Protein 9MRF (pdb70)

Foldseek 3Di:
DVVVVVVVVVVVVVVVVVVVVVVVVVVVVVD/DVVVVVVVVVVVVVVVVVVVVVVVVVVVVVD

Secondary structure (DSSP, 8-state):
-HHHHHHHHHHHHHHHHHHHHHHHHHHHHT-/-HHHHHHHHHHHHHHHHHHHHHHHHHHHHT-

Structure (mmCIF, 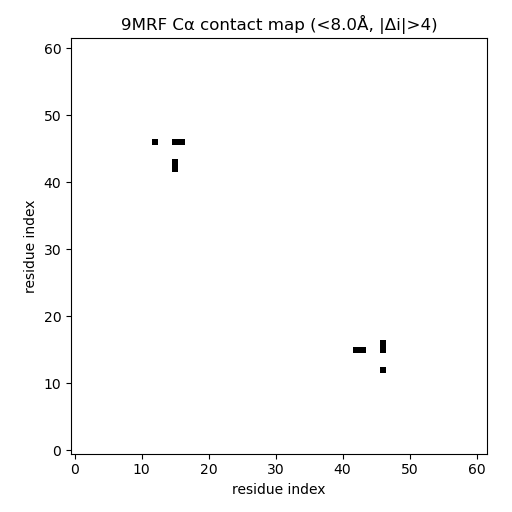N/CA/C/O backbone):
data_9MRF
#
_entry.id   9MRF
#
_cell.length_a   39.599
_cell.length_b   48.745
_cell.length_c   29.756
_cell.angle_alpha   90.000
_cell.angle_beta   90.000
_cell.angle_gamma   90.000
#
_symmetry.space_group_name_H-M   'P 2 2 21'
#
loop_
_entity.id
_entity.type
_entity.pdbx_description
1 polymer ApolarResidue_denovo_design_46727_KFYK
2 non-polymer DI(HYDROXYETHYL)ETHER
3 water water
#
loop_
_atom_site.group_PDB
_atom_site.id
_atom_site.type_symbol
_atom_site.label_atom_id
_atom_site.label_alt_id
_atom_site.label_comp_id
_atom_site.label_asym_id
_atom_site.label_entity_id
_atom_site.label_seq_id
_atom_site.pdbx_PDB_ins_code
_atom_site.Cartn_x
_atom_site.Cartn_y
_atom_site.Cartn_z
_atom_site.occupancy
_atom_site.B_iso_or_equiv
_atom_site.auth_seq_id
_atom_site.auth_comp_id
_atom_site.auth_asym_id
_atom_site.auth_atom_id
_atom_site.pdbx_PDB_model_num
ATOM 1 N N . SER A 1 1 ? -19.47100 7.36500 11.56800 1.000 25.04000 -3 SER A N 1
ATOM 2 C CA . SER A 1 1 ? -19.03400 7.48400 12.97500 1.000 25.33000 -3 SER A CA 1
ATOM 3 C C . SER A 1 1 ? -17.65200 8.11200 12.99900 1.000 27.65000 -3 SER A C 1
ATOM 4 O O . SER A 1 1 ? -16.97100 8.19300 11.96600 1.000 21.58000 -3 SER A O 1
ATOM 7 N N . ALA A 1 2 ? -17.23800 8.56500 14.17500 1.000 26.97000 -2 ALA A N 1
ATOM 8 C CA . ALA A 1 2 ? -15.89600 9.10700 14.31000 1.000 27.31000 -2 ALA A CA 1
ATOM 9 C C . ALA A 1 2 ? -14.86400 8.05500 13.93800 1.000 25.38000 -2 ALA A C 1
ATOM 10 O O . ALA A 1 2 ? -13.84200 8.35300 13.29600 1.000 24.00000 -2 ALA A O 1
ATOM 12 N N . ALA A 1 3 ? -15.11900 6.81100 14.32700 1.000 25.24000 -1 ALA A N 1
ATOM 13 C CA . ALA A 1 3 ? -14.18200 5.75700 14.01000 1.000 27.09000 -1 ALA A CA 1
ATOM 14 C C . ALA A 1 3 ? -14.12200 5.52800 12.51000 1.000 26.04000 -1 ALA A C 1
ATOM 15 O O . ALA A 1 3 ? -13.03700 5.45500 11.93400 1.000 22.13000 -1 ALA A O 1
ATOM 17 N N . SER A 1 4 ? -15.28900 5.42900 11.85200 1.000 28.04000 0 SER A N 1
ATOM 18 C CA . SER A 1 4 ? -15.30500 5.11800 10.42700 1.000 23.19000 0 SER A CA 1
ATOM 19 C C . SER A 1 4 ? -14.77300 6.28800 9.60600 1.000 22.02000 0 SER A C 1
ATOM 20 O O . SER A 1 4 ? -14.15000 6.08000 8.54700 1.000 25.37000 0 SER A O 1
ATOM 23 N N . ASP A 1 5 ? -14.98800 7.51800 10.08800 1.000 20.15000 1 ASP A N 1
ATOM 24 C CA . ASP A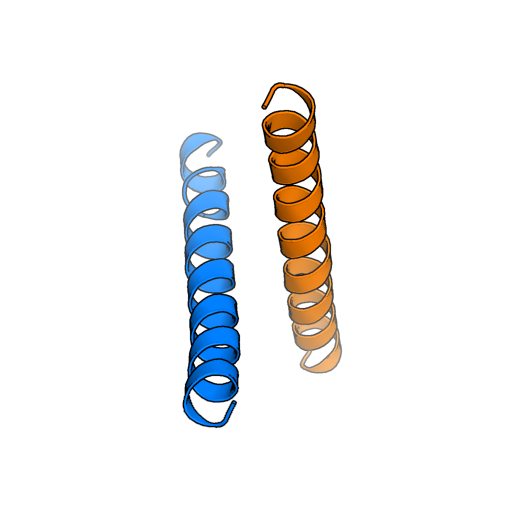 1 5 ? -14.40200 8.68100 9.43100 1.000 22.35000 1 ASP A CA 1
ATOM 25 C C . ASP A 1 5 ? -12.88300 8.63800 9.52200 1.000 21.19000 1 ASP A C 1
ATOM 26 O O . ASP A 1 5 ? -12.19100 8.98700 8.56300 1.000 17.84000 1 ASP A O 1
ATOM 31 N N . LEU A 1 6 ? -12.35200 8.21000 10.67100 1.000 18.86000 2 LEU A N 1
ATOM 32 C CA . LEU A 1 6 ? -10.90100 8.08700 10.83700 1.000 18.49000 2 LEU A CA 1
ATOM 33 C C . LEU A 1 6 ? -10.32500 7.00400 9.92700 1.000 17.02000 2 LEU A C 1
ATOM 34 O O . LEU A 1 6 ? -9.31000 7.22100 9.25500 1.000 17.25000 2 LEU A O 1
ATOM 39 N N . ASP A 1 7 ? -10.94900 5.83300 9.91000 1.000 16.17000 3 ASP A N 1
ATOM 40 C CA A ASP A 1 7 ? -10.49600 4.77500 9.00400 0.530 22.01000 3 ASP A CA 1
ATOM 41 C CA B ASP A 1 7 ? -10.49200 4.77400 9.00600 0.470 21.72000 3 ASP A CA 1
ATOM 42 C C . ASP A 1 7 ? -10.42800 5.27000 7.55600 1.000 17.93000 3 ASP A C 1
ATOM 43 O O . ASP A 1 7 ? -9.44600 4.99200 6.85100 1.000 20.51000 3 ASP A O 1
ATOM 52 N N . GLU A 1 8 ? -11.44200 5.97200 7.11000 1.000 19.60000 4 GLU A N 1
ATOM 53 C CA . GLU A 1 8 ? -11.44800 6.49300 5.75200 1.000 22.34000 4 GLU A CA 1
ATOM 54 C C . GLU A 1 8 ? -10.29100 7.46100 5.54800 1.000 17.46000 4 GLU A C 1
ATOM 55 O O . GLU A 1 8 ? -9.59000 7.40100 4.53300 1.000 17.30000 4 GLU A O 1
ATOM 61 N N . LEU A 1 9 ? -10.08600 8.37700 6.49600 1.000 17.55000 5 LEU A N 1
ATOM 62 C CA . LEU A 1 9 ? -8.97500 9.31300 6.35700 1.000 15.72000 5 LEU A CA 1
ATOM 63 C C . LEU A 1 9 ? -7.66100 8.56800 6.19100 1.000 15.20000 5 LEU A C 1
ATOM 64 O O . LEU A 1 9 ? -6.84300 8.90300 5.32000 1.000 14.11000 5 LEU A O 1
ATOM 69 N N . LEU A 1 10 ? -7.42500 7.55800 7.03500 1.000 15.50000 6 LEU A N 1
ATOM 70 C CA . LEU A 1 10 ? -6.13200 6.87900 7.01300 1.000 13.95000 6 LEU A CA 1
ATOM 71 C C . LEU A 1 10 ? -5.94800 6.08900 5.71400 1.000 16.30000 6 LEU A C 1
ATOM 72 O O . LEU A 1 10 ? -4.84400 6.07100 5.15100 1.000 16.95000 6 LEU A O 1
ATOM 77 N N . TRP A 1 11 ? -7.01700 5.43200 5.21200 1.000 14.71000 7 TRP A N 1
ATOM 78 C CA . TRP A 1 11 ? -6.90900 4.68000 3.94900 1.000 16.80000 7 TRP A CA 1
ATOM 79 C C . TRP A 1 11 ? -6.62200 5.61300 2.77100 1.000 16.03000 7 TRP A C 1
ATOM 80 O O . TRP A 1 11 ? -5.72000 5.34900 1.95500 1.000 14.52000 7 TRP A O 1
ATOM 91 N N . VAL A 1 12 ? -7.31800 6.75500 2.71900 1.000 16.38000 8 VAL A N 1
ATOM 92 C CA . VAL A 1 12 ? -7.09000 7.72300 1.64400 1.000 14.87000 8 VAL A CA 1
ATOM 93 C C . VAL A 1 12 ? -5.65300 8.23100 1.68000 1.000 16.80000 8 VAL A C 1
ATOM 94 O O . VAL A 1 12 ? -4.98800 8.33400 0.64100 1.000 14.26000 8 VAL A O 1
ATOM 98 N N . ILE A 1 13 ? -5.14600 8.55100 2.87200 1.000 12.88000 9 ILE A N 1
ATOM 99 C CA . ILE A 1 13 ? -3.76700 9.03400 2.98600 1.000 15.17000 9 ILE A CA 1
ATOM 100 C C . ILE A 1 13 ? -2.77600 7.95500 2.56700 1.000 15.33000 9 ILE A C 1
ATOM 101 O O . ILE A 1 13 ? -1.80200 8.22900 1.86000 1.000 14.98000 9 ILE A O 1
ATOM 106 N N . ALA A 1 14 ? -2.98200 6.73100 3.06400 1.000 12.28000 10 ALA A N 1
ATOM 107 C CA . ALA A 1 14 ? -2.08300 5.61900 2.77600 1.000 15.48000 10 ALA A CA 1
ATOM 108 C C . ALA A 1 14 ? -1.99500 5.37000 1.27700 1.000 13.77000 10 ALA A C 1
ATOM 109 O O . ALA A 1 14 ? -0.90100 5.17500 0.72800 1.000 16.04000 10 ALA A O 1
ATOM 111 N N . VAL A 1 15 ? -3.13900 5.37900 0.59200 1.000 13.46000 11 VAL A N 1
ATOM 112 C CA . VAL A 1 15 ? -3.14000 5.12100 -0.84500 1.000 14.77000 11 VAL A CA 1
ATOM 113 C C . VAL A 1 15 ? -2.53500 6.30200 -1.59300 1.000 14.40000 11 VAL A C 1
ATOM 114 O O . VAL A 1 15 ? -1.71300 6.12700 -2.51100 1.000 14.74000 11 VAL A O 1
ATOM 118 N N . THR A 1 16 ? -2.78400 7.51400 -1.11300 1.000 14.60000 12 THR A N 1
ATOM 119 C CA . THR A 1 16 ? -2.17800 8.68200 -1.75400 1.000 15.85000 12 THR A CA 1
ATOM 120 C C . THR A 1 16 ? -0.66000 8.61400 -1.67100 1.000 15.24000 12 THR A C 1
ATOM 121 O O . THR A 1 16 ? 0.04400 8.84600 -2.66800 1.000 18.04000 12 THR A O 1
ATOM 125 N N . ILE A 1 17 ? -0.14200 8.25700 -0.50000 1.000 13.55000 13 ILE A N 1
ATOM 126 C CA . ILE A 1 17 ? 1.29800 8.10700 -0.34200 1.000 13.40000 13 ILE A CA 1
ATOM 127 C C . ILE A 1 17 ? 1.82500 7.01400 -1.24900 1.000 14.03000 13 ILE A C 1
ATOM 128 O O . ILE A 1 17 ? 2.87900 7.16500 -1.88000 1.000 17.56000 13 ILE A O 1
ATOM 133 N N . PHE A 1 18 ? 1.12500 5.88500 -1.31700 1.000 15.42000 14 PHE A N 1
ATOM 134 C CA . PHE A 1 18 ? 1.60200 4.80900 -2.17400 1.000 18.59000 14 PHE A CA 1
ATOM 135 C C . PHE A 1 18 ? 1.71300 5.27300 -3.62100 1.000 15.56000 14 PHE A C 1
ATOM 136 O O . PHE A 1 18 ? 2.72000 5.01000 -4.28700 1.000 18.14000 14 PHE A O 1
ATOM 144 N N . GLY A 1 19 ? 0.68900 5.96200 -4.12500 1.000 15.35000 15 GLY A N 1
ATOM 145 C CA . GLY A 1 19 ? 0.72200 6.40100 -5.51200 1.000 19.14000 15 GLY A CA 1
ATOM 146 C C . GLY A 1 19 ? 1.86900 7.35800 -5.74900 1.000 15.64000 15 GLY A C 1
ATOM 147 O O . GLY A 1 19 ? 2.57100 7.28100 -6.76200 1.000 15.87000 15 GLY A O 1
ATOM 148 N N . LEU A 1 20 ? 2.09000 8.26200 -4.79400 1.000 15.32000 16 LEU A N 1
ATOM 149 C CA . LEU A 1 20 ? 3.18900 9.20300 -4.92900 1.000 14.62000 16 LEU A CA 1
ATOM 150 C C . LEU A 1 20 ? 4.52800 8.48100 -4.86500 1.000 18.70000 16 LEU A C 1
ATOM 151 O O . LEU A 1 20 ? 5.44900 8.82100 -5.61200 1.000 18.56000 16 LEU A O 1
ATOM 156 N N . VAL A 1 21 ? 4.66000 7.46900 -4.00200 1.000 13.86000 17 VAL A N 1
ATOM 157 C CA . VAL A 1 21 ? 5.92200 6.73100 -3.94000 1.000 17.66000 17 VAL A CA 1
ATOM 158 C C . VAL A 1 21 ? 6.18800 6.00600 -5.25000 1.000 17.92000 17 VAL A C 1
ATOM 159 O O . VAL A 1 21 ? 7.33600 5.92000 -5.70400 1.000 18.79000 17 VAL A O 1
ATOM 163 N N . LEU A 1 22 ? 5.13600 5.45200 -5.85800 1.000 15.66000 18 LEU A N 1
ATOM 164 C CA . LEU A 1 22 ? 5.26600 4.78700 -7.14600 1.000 21.20000 18 LEU A CA 1
ATOM 165 C C . LEU A 1 22 ? 5.83100 5.74100 -8.18100 1.000 18.31000 18 LEU A C 1
ATOM 166 O O . LEU A 1 22 ? 6.68300 5.36100 -8.99600 1.000 18.75000 18 LEU A O 1
ATOM 171 N N . ILE A 1 23 ? 5.35100 6.98300 -8.19300 1.000 15.33000 19 ILE A N 1
ATOM 172 C CA . ILE A 1 23 ? 5.81700 7.99200 -9.18500 1.000 14.21000 19 ILE A CA 1
ATOM 173 C C . ILE A 1 23 ? 7.27800 8.32200 -8.85000 1.000 22.65000 19 ILE A C 1
ATOM 174 O O . ILE A 1 23 ? 8.07400 8.48400 -9.75300 1.000 15.64000 19 ILE A O 1
ATOM 179 N N . ALA A 1 24 ? 7.60700 8.47400 -7.58000 1.000 27.47000 20 ALA A N 1
ATOM 180 C CA . ALA A 1 24 ? 8.97500 8.73800 -7.19000 1.000 23.05000 20 ALA A CA 1
ATOM 181 C C . ALA A 1 24 ? 9.86800 7.57500 -7.58800 1.000 19.96000 20 ALA A C 1
ATOM 182 O O . ALA A 1 24 ? 11.03400 7.78300 -7.94100 1.000 20.50000 20 ALA A O 1
ATOM 184 N N . SER A 1 25 ? 9.32900 6.34700 -7.54200 1.000 14.87000 21 SER A N 1
ATOM 185 C CA . SER A 1 25 ? 10.12900 5.16300 -7.84300 1.000 18.98000 21 SER A CA 1
ATOM 186 C C . SER A 1 25 ? 10.49800 5.09600 -9.32000 1.000 19.67000 21 SER A C 1
ATOM 187 O O . SER A 1 25 ? 11.62700 4.74500 -9.67900 1.000 20.81000 21 SER A O 1
ATOM 190 N N . ILE A 1 26 ? 9.53300 5.39800 -10.19000 1.000 18.87000 22 ILE A N 1
ATOM 191 C CA . ILE A 1 26 ? 9.77200 5.31800 -11.65700 1.000 22.64000 22 ILE A CA 1
ATOM 192 C C . ILE A 1 26 ? 10.81100 6.39100 -12.00300 1.000 22.98000 22 ILE A C 1
ATOM 193 O O . ILE A 1 26 ? 11.71700 6.07400 -12.77400 1.000 24.76000 22 ILE A O 1
ATOM 198 N N . LEU A 1 27 ? 10.70400 7.58400 -11.40600 1.000 21.10000 23 LEU A N 1
ATOM 199 C CA . LEU A 1 27 ? 11.69000 8.62400 -11.67500 1.000 21.03000 23 LEU A CA 1
ATOM 200 C C . LEU A 1 27 ? 13.06600 8.18700 -11.18100 1.000 22.96000 23 LEU A C 1
ATOM 201 O O . LEU A 1 27 ? 14.07300 8.40300 -11.85900 1.000 22.97000 23 LEU A O 1
ATOM 206 N N . LYS A 1 28 ? 13.14700 7.52100 -10.03600 1.000 21.19000 24 LYS A N 1
ATOM 207 C CA . LYS A 1 28 ? 14.45300 7.03600 -9.51600 1.000 23.66000 24 LYS A CA 1
ATOM 208 C C . LYS A 1 28 ? 15.10600 6.00800 -10.47600 1.000 23.06000 24 LYS A C 1
ATOM 209 O O . LYS A 1 28 ? 16.32200 6.06200 -10.62200 1.000 23.29000 24 LYS A O 1
ATOM 211 N N . PHE A 1 29 ? 14.31700 5.15400 -11.13300 1.000 24.33000 25 PHE A N 1
ATOM 212 C CA . PHE A 1 29 ? 14.85800 4.08400 -12.02600 1.000 27.75000 25 PHE A CA 1
ATOM 213 C C . PHE A 1 29 ? 15.64300 4.68000 -13.20500 1.000 26.62000 25 PHE A C 1
ATOM 214 O O . PHE A 1 29 ? 16.53200 3.98000 -13.69600 1.000 27.65000 25 PHE A O 1
ATOM 217 N N . TYR A 1 30 ? 15.36500 5.92800 -13.58800 1.000 25.53000 26 TYR A N 1
ATOM 218 C CA . TYR A 1 30 ? 16.01600 6.55100 -14.78100 1.000 28.46000 26 TYR A CA 1
ATOM 219 C C . TYR A 1 30 ? 17.11800 7.55000 -14.39300 1.000 25.73000 26 TYR A C 1
ATOM 220 O O . TYR A 1 30 ? 17.71200 8.13400 -15.29800 1.000 25.72000 26 TYR A O 1
ATOM 229 N N . LYS A 1 31 ? 17.40200 7.71200 -13.09900 1.000 26.93000 27 LYS A N 1
ATOM 230 C CA . LYS A 1 31 ? 18.36500 8.7580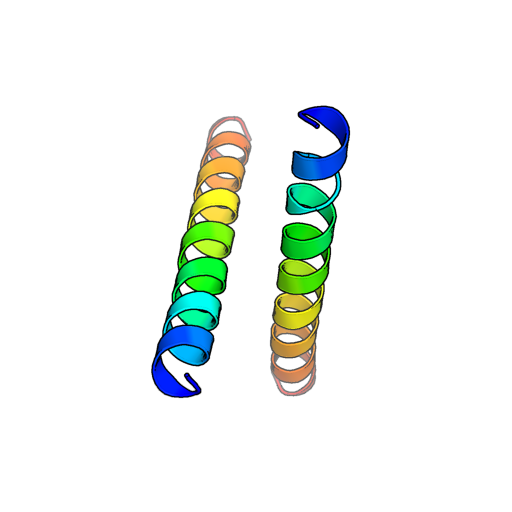0 -12.66000 1.000 26.65000 27 LYS A CA 1
ATOM 231 C C . LYS A 1 31 ? 19.81300 8.32200 -12.94400 1.000 28.20000 27 LYS A C 1
ATOM 232 O O . LYS A 1 31 ? 20.64100 9.15600 -13.22400 1.000 29.31000 27 LYS A O 1
ATOM 235 N N . SER B 1 1 ? -19.00500 15.84700 -10.10900 1.000 28.45000 -3 SER B N 1
ATOM 236 C CA . SER B 1 1 ? -18.62100 16.04000 -11.53700 1.000 29.67000 -3 SER B CA 1
ATOM 237 C C . SER B 1 1 ? -17.16900 15.65700 -11.77400 1.000 32.19000 -3 SER B C 1
ATOM 238 O O . SER B 1 1 ? -16.39900 15.53900 -10.81900 1.000 28.17000 -3 SER B O 1
ATOM 241 N N . ALA B 1 2 ? -16.77700 15.47400 -13.03700 1.000 27.02000 -2 ALA B N 1
ATOM 242 C CA . ALA B 1 2 ? -15.38700 15.14200 -13.31600 1.000 27.87000 -2 ALA B CA 1
ATOM 243 C C . ALA B 1 2 ? -14.45600 16.23800 -12.81200 1.000 29.41000 -2 ALA B C 1
ATOM 244 O O . ALA B 1 2 ? -13.36800 15.95300 -12.28700 1.000 25.93000 -2 ALA B O 1
ATOM 246 N N . ALA B 1 3 ? -14.86400 17.49600 -12.99000 1.000 22.89000 -1 ALA B N 1
ATOM 247 C CA . ALA B 1 3 ? -14.04400 18.62800 -12.59400 1.000 24.08000 -1 ALA B CA 1
ATOM 248 C C . ALA B 1 3 ? -13.89000 18.68700 -11.08400 1.000 25.59000 -1 ALA B C 1
ATOM 249 O O . ALA B 1 3 ? -12.78600 18.89300 -10.57600 1.000 23.92000 -1 ALA B O 1
ATOM 251 N N . SER B 1 4 ? -14.97900 18.49800 -10.34700 1.000 24.86000 0 SER B N 1
ATOM 252 C CA . SER B 1 4 ? -14.86100 18.57400 -8.89700 1.000 26.10000 0 SER B CA 1
ATOM 253 C C . SER B 1 4 ? -14.11600 17.36400 -8.33800 1.000 24.89000 0 SER B C 1
ATOM 254 O O . SER B 1 4 ? -13.41900 17.48500 -7.32100 1.000 21.88000 0 SER B O 1
ATOM 257 N N . ASP B 1 5 ? -14.23500 16.19300 -8.97300 1.000 21.72000 1 ASP B N 1
ATOM 258 C CA . ASP B 1 5 ? -13.44600 15.04600 -8.51400 1.000 23.67000 1 ASP B CA 1
ATOM 259 C C . ASP B 1 5 ? -11.95200 15.26100 -8.76300 1.000 23.93000 1 ASP B C 1
ATOM 260 O O . ASP B 1 5 ? -11.11000 14.86000 -7.94500 1.000 20.66000 1 ASP B O 1
ATOM 265 N N . LEU B 1 6 ? -11.60400 15.86600 -9.89900 1.000 19.66000 2 LEU B N 1
ATOM 266 C CA . LEU B 1 6 ? -10.20600 16.19900 -10.16000 1.000 23.94000 2 LEU B CA 1
ATOM 267 C C . LEU B 1 6 ? -9.69200 17.26000 -9.18600 1.000 20.59000 2 LEU B C 1
ATOM 268 O O . LEU B 1 6 ? -8.55500 17.16300 -8.70400 1.000 18.83000 2 LEU B O 1
ATOM 273 N N . ASP B 1 7 ? -10.48400 18.30500 -8.91700 1.000 21.07000 3 ASP B N 1
ATOM 274 C CA . ASP B 1 7 ? -10.07200 19.27500 -7.90800 1.000 21.19000 3 ASP B CA 1
ATOM 275 C C . ASP B 1 7 ? -9.77700 18.57300 -6.58400 1.000 19.38000 3 ASP B C 1
ATOM 276 O O . ASP B 1 7 ? -8.78500 18.87900 -5.92000 1.000 18.29000 3 ASP B O 1
ATOM 281 N N . GLU B 1 8 ? -10.64000 17.63100 -6.18400 1.000 18.55000 4 GLU B N 1
ATOM 282 C CA . GLU B 1 8 ? -10.44800 16.98000 -4.89900 1.000 19.19000 4 GLU B CA 1
ATOM 283 C C . GLU B 1 8 ? -9.14500 16.19300 -4.89700 1.000 19.56000 4 GLU B C 1
ATOM 284 O O . GLU B 1 8 ? -8.40700 16.20800 -3.90700 1.000 17.27000 4 GLU B O 1
ATOM 290 N N . LEU B 1 9 ? -8.88100 15.45800 -5.98400 1.000 16.54000 5 LEU B N 1
ATOM 291 C CA . LEU B 1 9 ? -7.64500 14.70200 -6.11500 1.000 18.98000 5 LEU B CA 1
ATOM 292 C C . LEU B 1 9 ? -6.42900 15.60100 -5.93400 1.000 18.61000 5 LEU B C 1
ATOM 293 O O . LEU B 1 9 ? -5.48200 15.24800 -5.22100 1.000 15.22000 5 LEU B O 1
ATOM 298 N N . LEU B 1 10 ? -6.42800 16.75400 -6.60600 1.000 15.37000 6 LEU B N 1
ATOM 299 C CA . LEU B 1 10 ? -5.25200 17.62200 -6.59200 1.000 19.44000 6 LEU B CA 1
ATOM 300 C C . LEU B 1 10 ? -5.03300 18.20800 -5.20800 1.000 15.68000 6 LEU B C 1
ATOM 301 O O . LEU B 1 10 ? -3.89900 18.34300 -4.73600 1.000 15.43000 6 LEU B O 1
ATOM 306 N N . TRP B 1 11 ? -6.12000 18.60300 -4.56700 1.000 15.09000 7 TRP B N 1
ATOM 307 C CA . TRP B 1 11 ? -6.04800 19.16900 -3.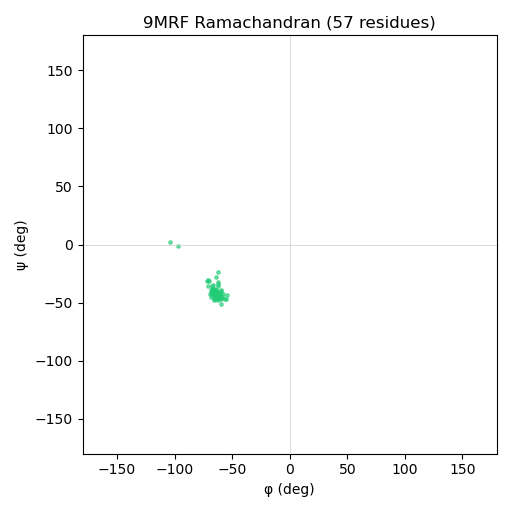19900 1.000 16.58000 7 TRP B CA 1
ATOM 308 C C . TRP B 1 11 ? -5.56800 18.10000 -2.20200 1.000 13.83000 7 TRP B C 1
ATOM 309 O O . TRP B 1 11 ? -4.75100 18.43200 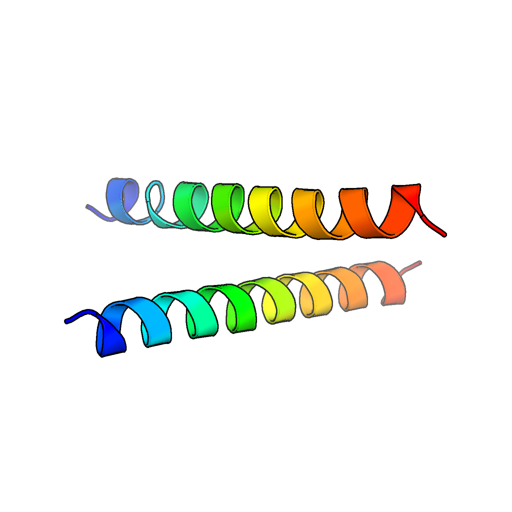-1.35800 1.000 18.57000 7 TRP B O 1
ATOM 320 N N . VAL B 1 12 ? -6.07800 16.87700 -2.32600 1.000 16.16000 8 VAL B N 1
ATOM 321 C CA . VAL B 1 12 ? -5.64600 15.79800 -1.43800 1.000 14.49000 8 VAL B CA 1
ATOM 322 C C . VAL B 1 12 ? -4.15100 15.53500 -1.60800 1.000 15.56000 8 VAL B C 1
ATOM 323 O O . VAL B 1 12 ? -3.42400 15.31100 -0.62900 1.000 14.92000 8 VAL B O 1
ATOM 327 N N . ILE B 1 13 ? -3.66700 15.51800 -2.85400 1.000 15.16000 9 ILE B N 1
ATOM 328 C CA . ILE B 1 13 ? -2.22500 15.38800 -3.07500 1.000 14.94000 9 ILE B CA 1
ATOM 329 C C . ILE B 1 13 ? -1.51000 16.57100 -2.43900 1.000 13.05000 9 ILE B C 1
ATOM 330 O O . ILE B 1 13 ? -0.55100 16.41500 -1.66500 1.000 14.88000 9 ILE B O 1
ATOM 335 N N . ALA B 1 14 ? -2.02900 17.77400 -2.67400 1.000 14.85000 10 ALA B N 1
ATOM 336 C CA . ALA B 1 14 ? -1.33300 18.97200 -2.19700 1.000 19.20000 10 ALA B CA 1
ATOM 337 C C . ALA B 1 14 ? -1.16500 18.97300 -0.67500 1.000 16.85000 10 ALA B C 1
ATOM 338 O O . ALA B 1 14 ? -0.07300 19.21000 -0.14400 1.000 17.26000 10 ALA B O 1
ATOM 340 N N . VAL B 1 15 ? -2.25600 18.76200 0.04400 1.000 15.78000 11 VAL B N 1
ATOM 341 C CA . VAL B 1 15 ? -2.24700 18.80200 1.53800 1.000 16.89000 11 VAL B CA 1
ATOM 342 C C . VAL B 1 15 ? -1.50600 17.58700 2.13900 1.000 17.98000 11 VAL B C 1
ATOM 343 O O . VAL B 1 15 ? -0.95900 17.73700 3.23000 1.000 22.22000 11 VAL B O 1
ATOM 347 N N . THR B 1 16 ? -1.52400 16.43200 1.46400 1.000 15.20000 12 THR B N 1
ATOM 348 C CA . THR B 1 16 ? -0.77400 15.27000 1.96000 1.000 13.44000 12 THR B CA 1
ATOM 349 C C . THR B 1 16 ? 0.73300 15.49600 1.86700 1.000 16.03000 12 THR B C 1
ATOM 350 O O . THR B 1 16 ? 1.48700 15.20100 2.80500 1.000 14.49000 12 THR B O 1
ATOM 354 N N . ILE B 1 17 ? 1.18100 16.01400 0.73000 1.000 13.97000 13 ILE B N 1
ATOM 355 C CA . ILE B 1 17 ? 2.57800 16.37400 0.58300 1.000 15.77000 13 ILE B CA 1
ATOM 356 C C . ILE B 1 17 ? 2.94700 17.45500 1.58300 1.000 16.44000 13 ILE B C 1
ATOM 357 O O . ILE B 1 17 ? 4.00900 17.38800 2.21600 1.000 16.87000 13 ILE B O 1
ATOM 362 N N . PHE B 1 18 ? 2.09200 18.46900 1.74500 1.000 13.19000 14 PHE B N 1
ATOM 363 C CA . PHE B 1 18 ? 2.42100 19.51700 2.70000 1.000 18.55000 14 PHE B CA 1
ATOM 364 C C . PHE B 1 18 ? 2.57900 18.93800 4.09400 1.000 16.19000 14 PHE B C 1
ATOM 365 O O . PHE B 1 18 ? 3.57100 19.20100 4.78900 1.000 18.44000 14 PHE B O 1
ATOM 373 N N . GLY B 1 19 ? 1.63400 18.09800 4.49800 1.000 12.98000 15 GLY B N 1
ATOM 374 C CA . GLY B 1 19 ? 1.69700 17.53600 5.84200 1.000 16.65000 15 GLY B CA 1
ATOM 375 C C . GLY B 1 19 ? 2.96200 16.72300 6.05500 1.000 17.04000 15 GLY B C 1
ATOM 376 O O . GLY B 1 19 ? 3.62300 16.84200 7.09800 1.000 14.89000 15 GLY B O 1
ATOM 377 N N . LEU B 1 20 ? 3.34200 15.92300 5.03900 1.000 14.88000 16 LEU B N 1
ATOM 378 C CA . LEU B 1 20 ? 4.53300 15.08000 5.15800 1.000 15.37000 16 LEU B CA 1
ATOM 379 C C . LEU B 1 20 ? 5.78900 15.93200 5.21000 1.000 16.57000 16 LEU B C 1
ATOM 380 O O . LEU B 1 20 ? 6.68200 15.68100 6.02200 1.000 13.90000 16 LEU B O 1
ATOM 385 N N . VAL B 1 21 ? 5.84300 16.98200 4.40200 1.000 15.47000 17 VAL B N 1
ATOM 386 C CA . VAL B 1 21 ? 7.00100 17.86700 4.42500 1.000 14.52000 17 VAL B CA 1
ATOM 387 C C . VAL B 1 21 ? 7.12100 18.54300 5.78600 1.000 16.50000 17 VAL B C 1
ATOM 388 O O . VAL B 1 21 ? 8.22800 18.72800 6.31300 1.000 15.36000 17 VAL B O 1
ATOM 392 N N . LEU B 1 22 ? 5.98600 18.96100 6.34900 1.000 15.78000 18 LEU B N 1
ATOM 393 C CA . LEU B 1 22 ? 5.99300 19.64200 7.64300 1.000 17.63000 18 LEU B CA 1
ATOM 394 C C . LEU B 1 22 ? 6.49900 18.73100 8.75600 1.000 15.21000 18 LEU B C 1
ATOM 395 O O . LEU B 1 22 ? 7.36600 19.11600 9.54400 1.000 17.70000 18 LEU B O 1
ATOM 400 N N . ILE B 1 23 ? 5.99400 17.50000 8.81100 1.000 13.51000 19 ILE B N 1
ATOM 401 C CA . ILE B 1 23 ? 6.43100 16.57700 9.84200 1.000 14.78000 19 ILE B CA 1
ATOM 402 C C . ILE B 1 23 ? 7.90200 16.23400 9.65000 1.000 16.35000 19 ILE B C 1
ATOM 403 O O . ILE B 1 23 ? 8.65900 16.14500 10.62100 1.000 17.57000 19 ILE B O 1
ATOM 408 N N . ALA B 1 24 ? 8.32700 16.01500 8.39800 1.000 12.78000 20 ALA B N 1
ATOM 409 C CA . ALA B 1 24 ? 9.74000 15.73400 8.15600 1.000 16.76000 20 ALA B CA 1
ATOM 410 C C . ALA B 1 24 ? 10.63900 16.90100 8.57200 1.000 15.73000 20 ALA B C 1
ATOM 411 O O . ALA B 1 24 ? 11.79000 16.68400 8.97400 1.000 17.81000 20 ALA B O 1
ATOM 413 N N . SER B 1 25 ? 10.17000 18.13700 8.45200 1.000 15.00000 21 SER B N 1
ATOM 414 C CA . SER B 1 25 ? 11.03300 19.25700 8.82700 1.000 17.62000 21 SER B CA 1
ATOM 415 C C . SER B 1 25 ? 11.27300 19.24700 10.32400 1.000 17.94000 2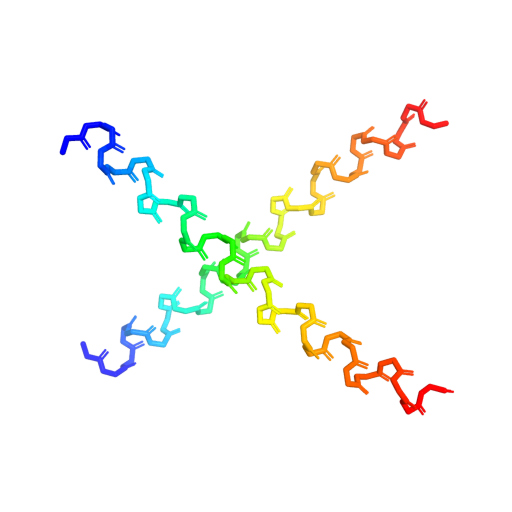1 SER B C 1
ATOM 416 O O . SER B 1 25 ? 12.36000 19.59900 10.80000 1.000 17.77000 21 SER B O 1
ATOM 419 N N . ILE B 1 26 ? 10.24500 18.84900 11.08000 1.000 16.20000 22 ILE B N 1
ATOM 420 C CA . ILE B 1 26 ? 10.36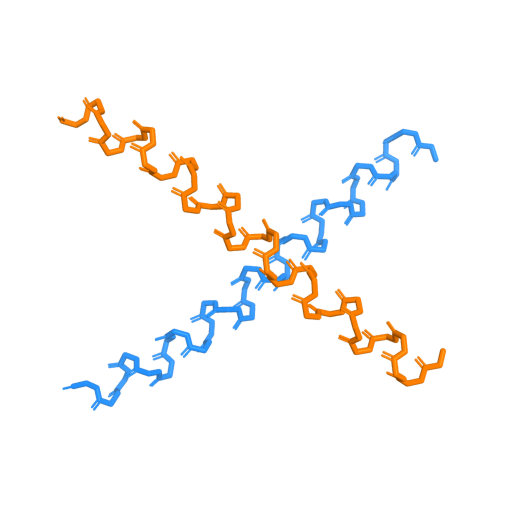700 18.73600 12.53100 1.000 18.47000 22 ILE B CA 1
ATOM 421 C C . ILE B 1 26 ? 11.42600 17.69200 12.88500 1.000 18.66000 22 ILE B C 1
ATOM 422 O O . ILE B 1 26 ? 12.35400 17.95800 13.65900 1.000 18.88000 22 ILE B O 1
ATOM 427 N N . LEU B 1 27 ? 11.35100 16.51500 12.24900 1.000 18.48000 23 LEU B N 1
ATOM 428 C CA . LEU B 1 27 ? 12.30800 15.45200 12.54600 1.000 17.63000 23 LEU B CA 1
ATOM 429 C C . LEU B 1 27 ? 13.71300 15.87200 12.13100 1.000 22.58000 23 LEU B C 1
ATOM 430 O O . LEU B 1 27 ? 14.70100 15.59300 12.83400 1.000 21.68000 23 LEU B O 1
ATOM 435 N N . LYS B 1 28 ? 13.82400 16.57100 10.99900 1.000 19.49000 24 LYS B N 1
ATOM 436 C CA . LYS B 1 28 ? 15.13500 17.02000 10.57500 1.000 21.18000 24 LYS B CA 1
ATOM 437 C C . LYS B 1 28 ? 15.70100 18.05400 11.53400 1.000 21.18000 24 LYS B C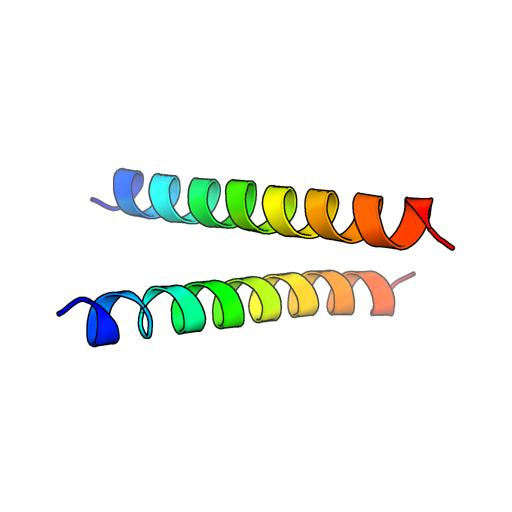 1
ATOM 438 O O . LYS B 1 28 ? 16.90000 18.02200 11.83200 1.000 23.38000 24 LYS B O 1
ATOM 440 N N . PHE B 1 29 ? 14.85200 18.90800 12.10300 1.000 21.63000 25 PHE B N 1
ATOM 441 C CA . PHE B 1 29 ? 15.35900 19.95100 12.98900 1.000 22.42000 25 PHE B CA 1
ATOM 442 C C . PHE B 1 29 ? 16.01000 19.35900 14.24800 1.000 26.80000 25 PHE B C 1
ATOM 443 O O . PHE B 1 29 ? 16.86200 20.01400 14.85400 1.000 21.25000 25 PHE B O 1
ATOM 447 N N . TYR B 1 30 ? 15.62500 18.22100 14.70400 1.000 25.18000 26 TYR B N 1
ATOM 448 C CA . TYR B 1 30 ? 16.14500 17.61200 15.96000 1.000 24.81000 26 TYR B CA 1
ATOM 449 C C . TYR B 1 30 ? 17.26600 16.60300 15.65200 1.000 26.58000 26 TYR B C 1
ATOM 450 O O . TYR B 1 30 ? 17.80000 15.99000 16.57800 1.000 28.71000 26 TYR B O 1
ATOM 459 N N . LYS B 1 31 ? 17.57100 16.40400 14.35700 1.000 23.90000 27 LYS B N 1
ATOM 460 C CA . LYS B 1 31 ? 18.72400 15.55500 13.96700 1.000 30.65000 27 LYS B CA 1
ATOM 461 C C . LYS B 1 31 ? 20.04400 16.30600 14.24500 1.000 29.52000 27 LYS B C 1
ATOM 462 O O . LYS B 1 31 ? 20.08100 17.50000 14.31900 1.000 30.44000 27 LYS B O 1
#

Radius of gyration: 14.63 Å; Cα contacts (8 Å, |Δi|>4): 5; chains: 2; bounding box: 38×16×31 Å

B-factor: mean 21.96, std 6.67, range [12.28, 53.72]

Solvent-accessible surface area: 5485 Å² total; per-residue (Å²): 100,90,76,62,93,96,78,115,97,99,167,67,57,56,94,21,54,127,28,42,80,99,99,58,58,93,123,70,89,175,142,102,91,68,60,91,97,80,112,98,97,172,40,52,48,88,14,78,136,23,80,93,94,102,56,55,95,112,62,99,178,205

Sequence (62 aa):
SAASDLDDELLWVIAVTIFGLVLIASILKFYKSAASDLDELLWVIAVTIFGLVLIASILKFYK